Protein AF-A0A813IZS8-F1 (afdb_monomer_lite)

Structure (mmCIF, N/CA/C/O backbone):
data_AF-A0A813IZS8-F1
#
_entry.id   AF-A0A813IZS8-F1
#
loop_
_atom_site.group_PDB
_atom_site.id
_atom_site.type_symbol
_atom_site.label_atom_id
_atom_site.label_alt_id
_atom_site.label_comp_id
_atom_site.label_asym_id
_atom_site.label_entity_id
_atom_site.label_seq_id
_atom_site.pdbx_PDB_ins_code
_atom_site.Cartn_x
_atom_site.Cartn_y
_atom_site.Cartn_z
_atom_site.occupancy
_atom_site.B_iso_or_equiv
_atom_site.auth_seq_id
_atom_site.auth_comp_id
_atom_site.auth_asym_id
_atom_site.auth_atom_id
_atom_site.pdbx_PDB_model_num
ATOM 1 N N . GLU A 1 1 ? -7.590 21.546 -9.699 1.00 59.06 1 GLU A N 1
ATOM 2 C CA . GLU A 1 1 ? -7.885 20.281 -8.991 1.00 59.06 1 GLU A CA 1
ATOM 3 C C . GLU A 1 1 ? -6.618 19.827 -8.260 1.00 59.06 1 GLU A C 1
ATOM 5 O O . GLU A 1 1 ? -5.545 20.077 -8.787 1.00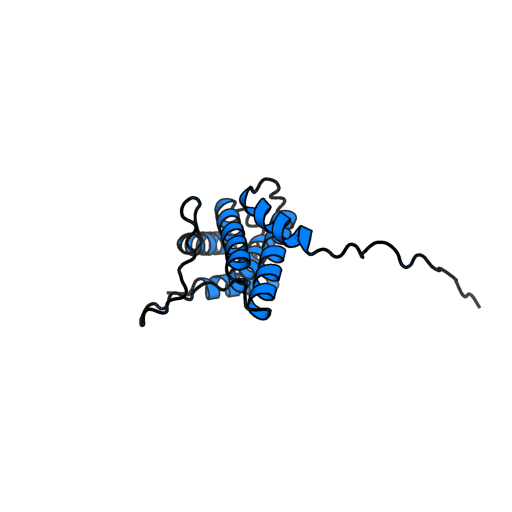 59.06 1 GLU A O 1
ATOM 10 N N . ILE A 1 2 ? -6.684 19.248 -7.052 1.00 61.91 2 ILE A N 1
ATOM 11 C CA . ILE A 1 2 ? -5.466 18.798 -6.338 1.00 61.91 2 ILE A CA 1
ATOM 12 C C . ILE A 1 2 ? -4.984 17.471 -6.947 1.00 61.91 2 ILE A C 1
ATOM 14 O O . ILE A 1 2 ? -5.785 16.533 -6.962 1.00 61.91 2 ILE A O 1
ATOM 18 N N . PRO A 1 3 ? -3.723 17.339 -7.403 1.00 75.56 3 PRO A N 1
ATOM 19 C CA . PRO A 1 3 ? -3.199 16.076 -7.920 1.00 75.56 3 PRO A CA 1
ATOM 20 C C . PRO A 1 3 ? -3.248 14.957 -6.876 1.00 75.56 3 PRO A C 1
ATOM 22 O O . PRO A 1 3 ? -2.992 15.180 -5.693 1.00 75.56 3 PRO A O 1
ATOM 25 N N . SER A 1 4 ? -3.526 13.733 -7.314 1.00 75.81 4 SER A N 1
ATOM 26 C CA . SER A 1 4 ? -3.694 12.568 -6.435 1.00 75.81 4 SER A CA 1
ATOM 27 C C . SER A 1 4 ? -2.449 12.275 -5.581 1.00 75.81 4 SER A C 1
ATOM 29 O O . SER A 1 4 ? -2.571 12.009 -4.388 1.00 75.81 4 SER A O 1
ATOM 31 N N . ALA A 1 5 ? -1.245 12.458 -6.136 1.00 75.69 5 ALA A N 1
ATOM 32 C CA . ALA A 1 5 ? 0.012 12.361 -5.386 1.00 75.69 5 ALA A CA 1
ATOM 33 C C . ALA A 1 5 ? 0.134 13.432 -4.282 1.00 75.69 5 ALA A C 1
ATOM 35 O O . ALA A 1 5 ? 0.656 13.173 -3.198 1.00 75.69 5 ALA A O 1
ATOM 36 N N . HIS A 1 6 ? -0.388 14.640 -4.517 1.00 80.88 6 HIS A N 1
ATOM 37 C CA . HIS A 1 6 ? -0.400 15.698 -3.508 1.00 80.88 6 HIS A CA 1
ATOM 38 C C . HIS A 1 6 ? -1.375 15.372 -2.369 1.00 80.88 6 HIS A C 1
ATOM 40 O O . HIS A 1 6 ? -1.046 15.572 -1.203 1.00 80.88 6 HIS A O 1
ATOM 46 N N . ALA A 1 7 ? -2.539 14.799 -2.684 1.00 83.75 7 ALA A N 1
ATOM 47 C CA . ALA A 1 7 ? -3.503 14.352 -1.680 1.00 83.75 7 ALA A CA 1
ATOM 48 C C . ALA A 1 7 ? -2.931 13.256 -0.758 1.00 83.75 7 ALA A C 1
ATOM 50 O O . ALA A 1 7 ? -3.152 13.295 0.452 1.00 83.75 7 ALA A O 1
ATOM 51 N N . VAL A 1 8 ? -2.131 12.333 -1.303 1.00 84.50 8 VAL A N 1
ATOM 52 C CA . VAL A 1 8 ? -1.410 11.319 -0.512 1.00 84.50 8 VAL A CA 1
ATOM 53 C C . VAL A 1 8 ? -0.389 11.963 0.426 1.00 84.50 8 VAL A C 1
ATOM 55 O O . VAL A 1 8 ? -0.347 11.618 1.604 1.00 84.50 8 VAL A O 1
ATOM 58 N N . ARG A 1 9 ? 0.394 12.943 -0.046 1.00 86.06 9 ARG A N 1
ATOM 59 C CA . ARG A 1 9 ? 1.353 13.669 0.812 1.00 86.06 9 ARG A CA 1
ATOM 60 C C . ARG A 1 9 ? 0.660 14.403 1.958 1.00 86.06 9 ARG A C 1
ATOM 62 O O . ARG A 1 9 ? 1.165 14.401 3.076 1.00 86.06 9 ARG A O 1
ATOM 69 N N . VAL A 1 10 ? -0.507 14.996 1.697 1.00 85.94 10 VAL A N 1
ATOM 70 C CA . VAL A 1 10 ? -1.327 15.623 2.743 1.00 85.94 10 VAL A CA 1
ATOM 71 C C . VAL A 1 10 ? -1.769 14.581 3.772 1.00 85.94 10 VAL A C 1
ATOM 73 O O . VAL A 1 10 ? -1.608 14.818 4.965 1.00 85.94 10 VAL A O 1
ATOM 76 N N . LEU A 1 11 ? -2.249 13.410 3.340 1.00 86.12 11 LEU A N 1
ATOM 77 C CA . LEU A 1 11 ? -2.591 12.326 4.267 1.00 86.12 11 LEU A CA 1
ATOM 78 C C . LEU A 1 11 ? -1.390 11.859 5.096 1.00 86.12 11 LEU A C 1
ATOM 80 O O . LEU A 1 11 ? -1.537 11.660 6.296 1.00 86.12 11 LEU A O 1
ATOM 84 N N . GLN A 1 12 ? -0.204 11.729 4.498 1.00 86.62 12 GLN A N 1
ATOM 85 C CA . GLN A 1 12 ? 1.013 11.374 5.233 1.00 86.62 12 GLN A CA 1
ATOM 86 C C . GLN A 1 12 ? 1.368 12.413 6.298 1.00 86.62 12 GLN A C 1
ATOM 88 O O . GLN A 1 12 ? 1.666 12.045 7.433 1.00 86.62 12 GLN A O 1
ATOM 93 N N . ALA A 1 13 ? 1.306 13.702 5.955 1.00 87.81 13 ALA A N 1
ATOM 94 C CA . ALA A 1 13 ? 1.577 14.781 6.899 1.00 87.81 13 ALA A CA 1
ATOM 95 C C . ALA A 1 13 ? 0.577 14.776 8.068 1.00 87.81 13 ALA A C 1
ATOM 97 O O . ALA A 1 13 ? 0.976 14.933 9.220 1.00 87.81 13 ALA A O 1
ATOM 98 N N . LEU A 1 14 ? -0.707 14.536 7.784 1.00 87.81 14 LEU A N 1
ATOM 99 C CA . LE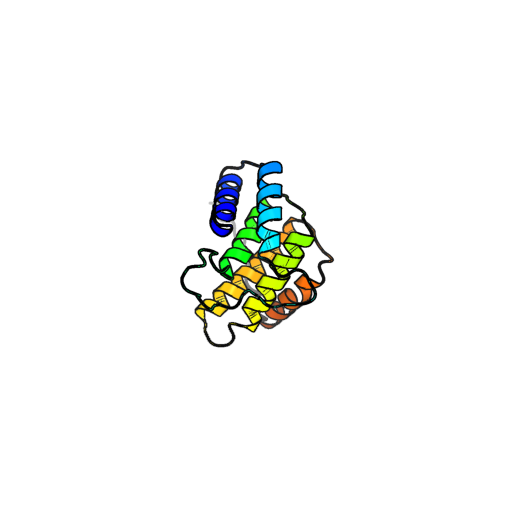U A 1 14 ? -1.744 14.419 8.810 1.00 87.81 14 LEU A CA 1
ATOM 100 C C . LEU A 1 14 ? -1.516 13.200 9.710 1.00 87.81 14 LEU A C 1
ATOM 102 O O . LEU A 1 14 ? -1.532 13.345 10.931 1.00 87.81 14 LEU A O 1
ATOM 106 N N . SER A 1 15 ? -1.216 12.034 9.128 1.00 86.25 15 SER A N 1
ATOM 107 C CA . SER A 1 15 ? -0.856 10.827 9.880 1.00 86.25 15 SER A CA 1
ATOM 108 C C . SER A 1 15 ? 0.353 11.061 10.789 1.00 86.25 15 SER A C 1
ATOM 110 O O . SER A 1 15 ? 0.313 10.697 11.961 1.00 86.25 15 SER A O 1
ATOM 112 N N . GLY A 1 16 ? 1.406 11.710 10.278 1.00 84.50 16 GLY A N 1
ATOM 113 C CA . GLY A 1 16 ? 2.609 12.043 11.049 1.00 84.50 16 GLY A CA 1
ATOM 114 C C . GLY A 1 16 ? 2.350 13.036 12.185 1.00 84.50 16 GLY A C 1
ATOM 115 O O . GLY A 1 16 ? 3.008 12.972 13.219 1.00 84.50 16 GLY A O 1
ATOM 116 N N . ALA A 1 17 ? 1.351 13.907 12.034 1.00 88.88 17 ALA A N 1
ATOM 117 C CA . ALA A 1 17 ? 0.872 14.799 13.088 1.00 88.88 17 ALA A CA 1
ATOM 118 C C . ALA A 1 17 ? -0.110 14.123 14.071 1.00 88.88 17 ALA A C 1
ATOM 120 O O . ALA A 1 17 ? -0.640 14.788 14.960 1.00 88.88 17 ALA A O 1
ATOM 121 N N . GLY A 1 18 ? -0.391 12.823 13.912 1.00 85.69 18 GLY A N 1
ATOM 122 C CA . GLY A 1 18 ? -1.366 12.088 14.724 1.00 85.69 18 GLY A CA 1
ATOM 123 C C . GLY A 1 18 ? -2.828 12.431 14.415 1.00 85.69 18 GLY A C 1
ATOM 124 O O . GLY A 1 18 ? -3.726 12.019 15.151 1.00 85.69 18 GLY A O 1
ATOM 125 N N . VAL A 1 19 ? -3.090 13.173 13.337 1.00 89.12 19 VAL A N 1
ATOM 126 C CA . VAL A 1 19 ? -4.437 13.566 12.920 1.00 89.12 19 VAL A CA 1
ATOM 127 C C . VAL A 1 19 ? -5.048 12.455 12.074 1.00 89.12 19 VAL A C 1
ATOM 129 O O . VAL A 1 19 ? -4.548 12.123 10.996 1.00 89.12 19 VAL A O 1
ATOM 132 N N . LYS A 1 20 ? -6.166 11.905 12.556 1.00 88.62 20 LYS A N 1
ATOM 133 C CA . LYS A 1 20 ? -6.970 10.927 11.821 1.00 88.62 20 LYS A CA 1
ATOM 134 C C . LYS A 1 20 ? -8.240 11.577 11.291 1.00 88.62 20 LYS A C 1
ATOM 136 O O . LYS A 1 20 ? -9.047 12.071 12.074 1.00 88.62 20 LYS A O 1
ATOM 141 N N . ASP A 1 21 ? -8.424 11.551 9.975 1.00 87.38 21 ASP A N 1
ATOM 142 C CA . ASP A 1 21 ? -9.623 12.076 9.313 1.00 87.38 21 ASP A CA 1
ATOM 143 C C . ASP A 1 21 ? -10.146 11.045 8.312 1.00 87.38 21 ASP A C 1
ATOM 145 O O . ASP A 1 21 ? -9.686 10.950 7.172 1.00 87.38 21 ASP A O 1
ATOM 149 N N . SER A 1 22 ? -11.131 10.262 8.749 1.00 84.62 22 SER A N 1
ATOM 150 C CA . SER A 1 22 ? -11.736 9.201 7.944 1.00 84.62 22 SER A CA 1
ATOM 151 C C . SER A 1 22 ? -12.486 9.732 6.718 1.00 84.62 22 SER A C 1
ATOM 153 O O . SER A 1 22 ? -12.519 9.057 5.689 1.00 84.62 22 SER A O 1
ATOM 155 N N . ALA A 1 23 ? -13.048 10.943 6.783 1.00 87.19 23 ALA A N 1
ATOM 156 C CA . ALA A 1 23 ? -13.794 11.545 5.681 1.00 87.19 23 ALA A CA 1
ATOM 157 C C . ALA A 1 23 ? -12.857 12.087 4.596 1.00 87.19 23 ALA A C 1
ATOM 159 O O . ALA A 1 23 ? -13.128 11.958 3.399 1.00 87.19 23 ALA A O 1
ATOM 160 N N . LEU A 1 24 ? -11.734 12.692 4.988 1.00 86.88 24 LEU A N 1
ATOM 161 C CA . LEU A 1 24 ? -10.666 13.031 4.056 1.00 86.88 24 LEU A CA 1
ATOM 162 C C . LEU A 1 24 ? -10.066 11.761 3.454 1.00 86.88 24 LEU A C 1
ATOM 164 O O . LEU A 1 24 ? -9.944 11.679 2.235 1.00 86.88 24 LEU A O 1
ATOM 168 N N . CYS A 1 25 ? -9.767 10.765 4.286 1.00 87.81 25 CYS A N 1
ATOM 169 C CA . CYS A 1 25 ? -9.214 9.489 3.856 1.00 87.81 25 CYS A CA 1
ATOM 170 C C . CYS A 1 25 ? -10.090 8.825 2.780 1.00 87.81 25 CYS A C 1
ATOM 172 O O . CYS A 1 25 ? -9.594 8.529 1.697 1.00 87.81 25 CYS A O 1
ATOM 174 N N . GLY A 1 26 ? -11.406 8.730 3.002 1.00 86.12 26 GLY A N 1
ATOM 175 C CA . GLY A 1 26 ? -12.346 8.187 2.015 1.00 86.12 26 GLY A CA 1
ATOM 176 C C . GLY A 1 26 ? -12.401 8.984 0.705 1.00 86.12 26 GLY A C 1
ATOM 177 O O . GLY A 1 26 ? -12.432 8.398 -0.375 1.00 86.12 26 GLY A O 1
ATOM 178 N N . ARG A 1 27 ? -12.341 10.323 0.763 1.00 87.88 27 ARG A N 1
ATOM 179 C CA . ARG A 1 27 ? -12.301 11.165 -0.450 1.00 87.88 27 ARG A CA 1
ATOM 180 C C . ARG A 1 27 ? -11.022 10.962 -1.253 1.00 87.88 27 ARG A C 1
ATOM 182 O O . ARG A 1 27 ? -11.070 10.917 -2.482 1.00 87.88 27 ARG A O 1
ATOM 189 N N . VAL A 1 28 ? -9.883 10.842 -0.574 1.00 86.81 28 VAL A N 1
ATOM 190 C CA . VAL A 1 28 ? -8.614 10.556 -1.247 1.00 86.81 28 VAL A CA 1
ATOM 191 C C . VAL A 1 28 ? -8.639 9.141 -1.819 1.00 86.81 28 VAL A C 1
ATOM 193 O O . VAL A 1 28 ? -8.314 8.988 -2.988 1.00 86.81 28 VAL A O 1
ATOM 196 N N . ALA A 1 29 ? -9.111 8.135 -1.077 1.00 86.31 29 ALA A N 1
ATOM 197 C CA . ALA A 1 29 ? -9.264 6.765 -1.572 1.00 86.31 29 ALA A CA 1
ATOM 198 C C . ALA A 1 29 ? -10.123 6.707 -2.846 1.00 86.31 29 ALA A C 1
ATOM 200 O O . ALA A 1 29 ? -9.696 6.155 -3.859 1.00 86.31 29 ALA A O 1
ATOM 201 N N . GLN A 1 30 ? -11.288 7.362 -2.846 1.00 85.00 30 GLN A N 1
ATOM 202 C CA . GLN A 1 30 ? -12.161 7.426 -4.019 1.00 85.00 30 GLN A CA 1
ATOM 203 C C . GLN A 1 30 ? -11.463 8.066 -5.224 1.00 85.00 30 GLN A C 1
ATOM 205 O O . GLN A 1 30 ? -11.588 7.575 -6.344 1.00 85.00 30 GLN A O 1
ATOM 210 N N . LYS A 1 31 ? -10.691 9.134 -4.998 1.00 84.88 31 LYS A N 1
ATOM 211 C CA . LYS A 1 31 ? -9.909 9.780 -6.055 1.00 84.88 31 LYS A CA 1
ATOM 212 C C . LYS A 1 31 ? -8.809 8.864 -6.599 1.00 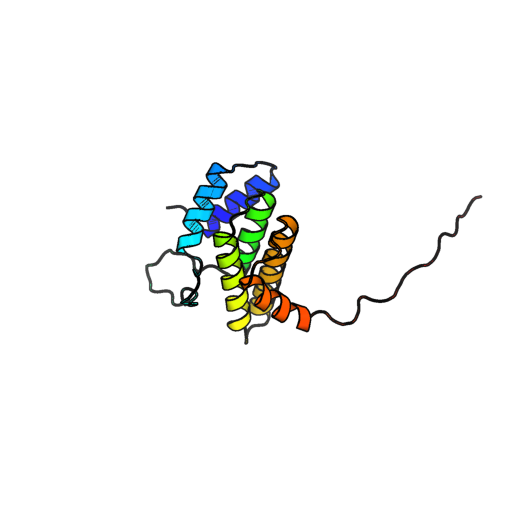84.88 31 LYS A C 1
ATOM 214 O O . LYS A 1 31 ? -8.584 8.821 -7.804 1.00 84.88 31 LYS A O 1
ATOM 219 N N . LEU A 1 32 ? -8.135 8.123 -5.727 1.00 81.81 32 LEU A N 1
ATOM 220 C CA . LEU A 1 32 ? -7.059 7.207 -6.100 1.00 81.81 32 LEU A CA 1
ATOM 221 C C . LEU A 1 32 ? -7.533 6.035 -6.936 1.00 81.81 32 LEU A C 1
ATOM 223 O O . LEU A 1 32 ? -6.856 5.649 -7.882 1.00 81.81 32 LEU A O 1
ATOM 227 N N . ARG A 1 33 ? -8.717 5.509 -6.630 1.00 80.56 33 ARG A N 1
ATOM 228 C CA . ARG A 1 33 ? -9.306 4.389 -7.367 1.00 80.56 33 ARG A CA 1
ATOM 229 C C . ARG A 1 33 ? -9.506 4.672 -8.855 1.00 80.56 33 ARG A C 1
ATOM 231 O O . ARG A 1 33 ? -9.501 3.732 -9.633 1.00 80.56 33 ARG A O 1
ATOM 238 N N . VAL A 1 34 ? -9.634 5.938 -9.258 1.00 77.12 34 VAL A N 1
ATOM 239 C CA . VAL A 1 34 ? -9.719 6.330 -10.678 1.00 77.12 34 VAL A CA 1
ATOM 240 C C . VAL A 1 34 ? -8.388 6.118 -11.415 1.00 77.12 34 VAL A C 1
ATOM 242 O O . VAL A 1 34 ? -8.378 5.949 -12.628 1.00 77.12 34 VAL A O 1
ATOM 245 N N . HIS A 1 35 ? -7.266 6.123 -10.693 1.00 73.94 35 HIS A N 1
ATOM 246 C CA . HIS A 1 35 ? -5.920 6.011 -11.261 1.00 73.94 35 HIS A CA 1
ATOM 247 C C . HIS A 1 35 ? -5.264 4.648 -11.030 1.00 73.94 35 HIS A C 1
ATOM 249 O O . HIS A 1 35 ? -4.230 4.366 -11.630 1.00 73.94 35 HIS A O 1
ATOM 255 N N . LEU A 1 36 ? -5.827 3.824 -10.144 1.00 74.81 36 LEU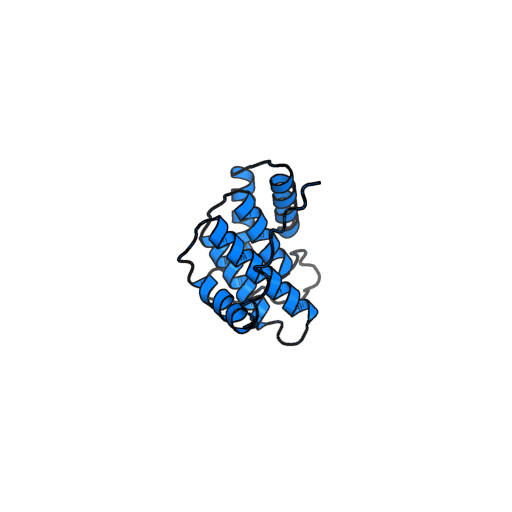 A N 1
ATOM 256 C CA . LEU A 1 36 ? -5.307 2.495 -9.856 1.00 74.81 36 LEU A CA 1
ATOM 257 C C . LEU A 1 36 ? -5.934 1.459 -10.795 1.00 74.81 36 LEU A C 1
ATOM 259 O O . LEU A 1 36 ? -7.130 1.545 -11.086 1.00 74.81 36 LEU A O 1
ATOM 263 N N . PRO A 1 37 ? -5.163 0.450 -11.228 1.00 65.50 37 PRO A N 1
ATOM 264 C CA . PRO A 1 37 ? -5.712 -0.650 -12.002 1.00 65.50 37 PRO A CA 1
ATOM 265 C C . PRO A 1 37 ? -6.763 -1.383 -11.157 1.00 65.50 37 PRO A C 1
ATOM 267 O O . PRO A 1 37 ? -6.469 -1.916 -10.085 1.00 65.50 37 PRO A O 1
ATOM 270 N N . THR A 1 38 ? -8.007 -1.387 -11.633 1.00 55.94 38 THR A N 1
ATOM 271 C CA . THR A 1 38 ? -9.082 -2.229 -11.098 1.00 55.94 38 THR A CA 1
ATOM 272 C C . THR A 1 38 ? -9.107 -3.514 -11.923 1.00 55.94 38 THR A C 1
ATOM 274 O O . THR A 1 38 ? -8.958 -3.476 -13.140 1.00 55.94 38 THR A O 1
ATOM 277 N N . GLY A 1 39 ? -9.157 -4.666 -11.251 1.00 46.16 39 GLY A N 1
ATOM 278 C CA . GLY A 1 39 ? -8.825 -5.970 -11.835 1.00 46.16 39 GLY A CA 1
ATOM 279 C C . GLY A 1 39 ? -9.448 -6.275 -13.206 1.00 46.16 39 GLY A C 1
ATOM 280 O O . GLY A 1 39 ? -10.628 -6.029 -13.437 1.00 46.16 39 GLY A O 1
ATOM 281 N N . GLY A 1 40 ? -8.634 -6.880 -14.078 1.00 41.38 40 GLY A N 1
ATOM 282 C CA . GLY A 1 40 ? -9.028 -7.453 -15.372 1.00 41.38 40 GLY A CA 1
ATOM 283 C C . GLY A 1 40 ? -8.187 -6.945 -16.540 1.00 41.38 40 GLY A C 1
ATOM 284 O O . GLY A 1 40 ? -7.748 -7.733 -17.372 1.00 41.38 40 GLY A O 1
ATOM 285 N N . GLU A 1 41 ? -7.878 -5.652 -16.550 1.00 44.78 41 GLU A N 1
ATOM 286 C CA . GLU A 1 41 ? -7.117 -5.007 -17.620 1.00 44.78 41 GLU A CA 1
ATOM 287 C C . GLU A 1 41 ? -5.954 -4.250 -16.979 1.00 44.78 41 GLU A C 1
ATOM 289 O O . GLU A 1 41 ? -6.001 -3.046 -16.740 1.00 44.78 41 GLU A O 1
ATOM 294 N N . ALA A 1 42 ? -4.921 -5.007 -16.596 1.00 44.06 42 ALA A N 1
ATOM 295 C CA . ALA A 1 42 ? -3.682 -4.479 -16.038 1.00 44.06 42 ALA A CA 1
ATOM 296 C C . ALA A 1 42 ? -2.908 -3.730 -17.130 1.00 44.06 42 ALA A C 1
ATOM 298 O O . ALA A 1 42 ? -2.008 -4.263 -17.769 1.00 44.06 42 ALA A O 1
ATOM 299 N N . GLN A 1 43 ? -3.317 -2.496 -17.384 1.00 45.25 43 GLN A N 1
ATOM 300 C CA . GLN A 1 43 ? -2.487 -1.484 -18.007 1.00 45.25 43 GLN A CA 1
ATOM 301 C C . GLN A 1 43 ? -2.352 -0.389 -16.958 1.00 45.25 43 GLN A C 1
ATOM 303 O O . GLN A 1 43 ? -3.291 0.370 -16.709 1.00 45.25 43 GLN A O 1
ATOM 308 N N . LEU A 1 44 ? -1.188 -0.327 -16.303 1.00 50.00 44 LEU A N 1
ATOM 309 C CA . LEU A 1 44 ? -0.757 0.943 -15.731 1.00 50.00 44 LEU A CA 1
ATOM 310 C C . LEU A 1 44 ? -0.881 1.996 -16.844 1.00 50.00 44 LEU A C 1
ATOM 312 O O . LEU A 1 44 ? -0.577 1.680 -18.000 1.00 50.00 44 LEU A O 1
ATOM 316 N N . PRO A 1 45 ? -1.345 3.225 -16.557 1.00 47.22 45 PRO A N 1
ATOM 317 C CA . PRO A 1 45 ? -1.297 4.280 -17.556 1.00 47.22 45 PRO A CA 1
ATOM 318 C C . PRO A 1 45 ? 0.148 4.388 -18.055 1.00 47.22 45 PRO A C 1
ATOM 320 O O . PRO A 1 45 ? 1.052 4.711 -17.285 1.00 47.22 45 PRO A O 1
ATOM 323 N N . HIS A 1 46 ? 0.359 4.034 -19.327 1.00 40.84 46 HIS A N 1
ATOM 324 C CA . HIS A 1 46 ? 1.676 4.022 -19.950 1.00 40.84 46 HIS A CA 1
ATOM 325 C C . HIS A 1 46 ? 2.382 5.371 -19.741 1.00 40.84 46 HIS A C 1
ATOM 327 O O . HIS A 1 46 ? 1.738 6.421 -19.850 1.00 40.84 46 HIS A O 1
ATOM 333 N N . PRO A 1 47 ? 3.707 5.377 -19.519 1.00 39.84 47 PRO A N 1
ATOM 334 C CA . PRO A 1 47 ? 4.500 6.593 -19.491 1.00 39.84 47 PRO A CA 1
ATOM 335 C C . PRO A 1 47 ? 4.678 7.105 -20.925 1.00 39.84 47 PRO A C 1
ATOM 337 O O . PRO A 1 47 ? 5.735 6.965 -21.531 1.00 39.84 47 PRO A O 1
ATOM 340 N N . LEU A 1 48 ? 3.634 7.691 -21.501 1.00 35.81 48 LEU A N 1
ATOM 341 C CA . LEU A 1 48 ? 3.782 8.573 -22.649 1.00 35.81 48 LEU A CA 1
ATOM 342 C C . LEU A 1 48 ? 3.235 9.939 -22.243 1.00 35.81 48 LEU A C 1
ATOM 344 O O . LEU A 1 48 ? 2.021 10.080 -22.080 1.00 35.81 48 LEU A O 1
ATOM 348 N N . PRO A 1 49 ? 4.106 10.946 -22.046 1.00 35.28 49 PRO A N 1
ATOM 349 C CA . PRO A 1 49 ? 3.655 12.307 -21.849 1.00 35.28 49 PRO A CA 1
ATOM 350 C C . PRO A 1 49 ? 3.069 12.777 -23.181 1.00 35.28 49 PRO A C 1
ATOM 352 O O . PRO A 1 49 ? 3.781 13.249 -24.064 1.00 35.28 49 PRO A O 1
ATOM 355 N N . LEU A 1 50 ? 1.761 12.610 -23.352 1.00 38.97 50 LEU A N 1
ATOM 356 C CA . LEU A 1 50 ? 1.022 13.421 -24.305 1.00 38.97 50 LEU A CA 1
ATOM 357 C C . LEU A 1 50 ? 1.006 14.834 -23.723 1.00 38.97 50 LEU A C 1
ATOM 359 O O . LEU A 1 50 ? 0.494 15.060 -22.622 1.00 38.97 50 LEU A O 1
ATOM 363 N N . GLU A 1 51 ? 1.653 15.759 -24.431 1.00 32.78 51 GLU A N 1
ATOM 364 C CA . GLU A 1 51 ? 1.718 17.169 -24.061 1.00 32.78 51 GLU A CA 1
ATOM 365 C C . GLU A 1 51 ? 0.312 17.683 -23.709 1.00 32.78 51 GLU A C 1
ATOM 367 O O . GLU A 1 51 ? -0.601 17.646 -24.532 1.00 32.78 51 GLU A O 1
ATOM 372 N N . GLY A 1 52 ? 0.130 18.129 -22.462 1.00 39.69 52 GLY A N 1
ATOM 373 C CA . GLY A 1 52 ? -1.126 18.714 -21.980 1.00 39.69 52 GLY A CA 1
ATOM 374 C C . GLY A 1 52 ? -1.940 17.874 -20.991 1.00 39.69 52 GLY A C 1
ATOM 375 O O . GLY A 1 52 ? -2.952 18.370 -20.499 1.00 39.69 52 GLY A O 1
ATOM 376 N N . GLN A 1 53 ? -1.516 16.655 -20.636 1.00 39.06 53 GLN A N 1
ATOM 377 C CA . GLN A 1 53 ? -2.187 15.865 -19.597 1.00 39.06 53 GLN A CA 1
ATOM 378 C C . GLN A 1 53 ? -1.455 15.984 -18.253 1.00 39.06 53 GLN A C 1
ATOM 380 O O . GLN A 1 53 ? -0.599 15.174 -17.907 1.00 39.06 53 GLN A O 1
ATOM 385 N N . GLU A 1 54 ? -1.809 17.001 -17.462 1.00 40.41 54 GLU A N 1
ATOM 386 C CA . GLU A 1 54 ? -1.357 17.186 -16.071 1.00 40.41 54 GLU A CA 1
ATOM 387 C C . GLU A 1 54 ? -2.029 16.173 -15.115 1.00 40.41 54 GLU A C 1
ATOM 389 O O . GLU A 1 54 ? -2.616 16.516 -14.092 1.00 40.41 54 GLU A O 1
ATOM 394 N N . GLY A 1 55 ? -1.976 14.888 -15.457 1.00 44.97 55 GLY A N 1
ATOM 395 C CA . GLY A 1 55 ? -2.264 13.785 -14.552 1.00 44.97 55 GLY A CA 1
ATOM 396 C C . GLY A 1 55 ? -0.940 13.119 -14.233 1.00 44.97 55 GLY A C 1
ATOM 397 O O . GLY A 1 55 ? -0.497 12.280 -15.005 1.00 44.97 55 GLY A O 1
ATOM 398 N N . ALA A 1 56 ? -0.276 13.537 -13.152 1.00 51.78 56 ALA A N 1
ATOM 399 C CA . ALA A 1 56 ? 1.014 12.977 -12.752 1.00 51.78 56 ALA A CA 1
ATOM 400 C C . ALA A 1 56 ? 0.942 11.440 -12.754 1.00 51.78 56 ALA A C 1
ATOM 402 O O . ALA A 1 56 ? 0.184 10.859 -11.971 1.00 51.78 56 ALA A O 1
ATOM 403 N N . ALA A 1 57 ? 1.694 10.809 -13.661 1.00 64.31 57 ALA A N 1
ATOM 404 C CA . ALA A 1 57 ? 1.858 9.365 -13.682 1.00 64.31 57 ALA A CA 1
ATOM 405 C C . ALA A 1 57 ? 2.365 8.928 -12.304 1.00 64.31 57 ALA A C 1
ATOM 407 O O . ALA A 1 57 ? 3.284 9.534 -11.750 1.00 64.31 57 ALA A O 1
ATOM 408 N N . TRP A 1 58 ? 1.707 7.934 -11.719 1.00 72.31 58 TRP A N 1
ATOM 409 C CA . TRP A 1 58 ? 2.053 7.440 -10.394 1.00 72.31 58 TRP A CA 1
ATOM 410 C C . TRP A 1 58 ? 3.399 6.730 -10.439 1.00 72.31 58 TRP A C 1
ATOM 412 O O . TRP A 1 58 ? 3.555 5.776 -11.198 1.00 72.31 58 TRP A O 1
ATOM 422 N N . SER A 1 59 ? 4.360 7.174 -9.621 1.00 82.62 59 SER A N 1
ATOM 423 C CA . SER A 1 59 ? 5.598 6.412 -9.442 1.00 82.62 59 SER A CA 1
ATOM 424 C C . SER A 1 59 ? 5.343 5.200 -8.547 1.00 82.62 59 SER A C 1
ATOM 426 O O . SER A 1 59 ? 4.399 5.184 -7.750 1.00 82.62 59 SER A O 1
ATOM 428 N N . ALA A 1 60 ? 6.213 4.192 -8.620 1.00 84.50 60 ALA A N 1
ATOM 429 C CA . ALA A 1 60 ? 6.151 3.070 -7.688 1.00 84.50 60 ALA A CA 1
ATOM 430 C C . ALA A 1 60 ? 6.236 3.561 -6.230 1.00 84.50 60 ALA A C 1
ATOM 432 O O . ALA A 1 60 ? 5.450 3.151 -5.378 1.00 84.50 60 ALA A O 1
ATOM 433 N N . GLY A 1 61 ? 7.093 4.545 -5.949 1.00 86.06 61 GLY A N 1
ATOM 434 C CA . GLY A 1 61 ? 7.174 5.182 -4.641 1.00 86.06 61 GLY A CA 1
ATOM 435 C C . GLY A 1 61 ? 5.881 5.880 -4.207 1.00 86.06 61 GLY A C 1
ATOM 436 O O . GLY A 1 61 ? 5.597 5.908 -3.011 1.00 86.06 61 GLY A O 1
ATOM 437 N N . ASP A 1 62 ? 5.068 6.422 -5.122 1.00 87.44 62 ASP A N 1
ATOM 438 C CA . ASP A 1 62 ? 3.743 6.962 -4.774 1.00 87.44 62 ASP A CA 1
ATOM 439 C C . ASP A 1 62 ? 2.780 5.863 -4.308 1.00 87.44 62 ASP A C 1
ATOM 441 O O . ASP A 1 62 ? 2.033 6.082 -3.351 1.00 87.44 62 ASP A O 1
ATOM 445 N N . VAL A 1 63 ? 2.846 4.672 -4.913 1.00 88.81 63 VAL A N 1
ATOM 446 C CA . VAL A 1 63 ? 2.048 3.500 -4.517 1.00 88.81 63 VAL A CA 1
ATOM 447 C C . VAL A 1 63 ? 2.371 3.080 -3.082 1.00 88.81 63 VAL A C 1
ATOM 449 O O . VAL A 1 63 ? 1.467 2.981 -2.249 1.00 88.81 63 VAL A O 1
ATOM 452 N N . GLY A 1 64 ? 3.657 2.897 -2.767 1.00 89.00 64 GLY A N 1
ATOM 453 C CA . GLY A 1 64 ? 4.092 2.526 -1.416 1.00 89.00 64 GLY A CA 1
ATOM 454 C C . GLY A 1 64 ? 3.745 3.593 -0.373 1.00 89.00 64 GLY A C 1
ATOM 455 O O . GLY A 1 64 ? 3.181 3.293 0.683 1.00 89.00 64 GLY A O 1
ATOM 456 N N . ARG A 1 65 ? 3.973 4.872 -0.709 1.00 90.25 65 ARG A N 1
ATOM 457 C CA . ARG A 1 65 ? 3.601 6.014 0.141 1.00 90.25 65 ARG A CA 1
ATOM 458 C C . ARG A 1 65 ? 2.108 6.056 0.438 1.00 90.25 65 ARG A C 1
ATOM 460 O O . ARG A 1 65 ? 1.731 6.355 1.573 1.00 90.25 65 ARG A O 1
ATOM 467 N N . ALA A 1 66 ? 1.273 5.784 -0.561 1.00 89.88 66 ALA A N 1
ATOM 468 C CA . ALA A 1 66 ? -0.169 5.742 -0.395 1.00 89.88 66 ALA A CA 1
ATOM 469 C C . ALA A 1 66 ? -0.572 4.624 0.566 1.00 89.88 66 ALA A C 1
ATOM 471 O O . ALA A 1 66 ? -1.242 4.916 1.555 1.00 89.88 66 ALA A O 1
ATOM 472 N N . ALA A 1 67 ? -0.109 3.391 0.340 1.00 91.50 67 ALA A N 1
ATOM 473 C CA . ALA A 1 67 ? -0.408 2.256 1.214 1.00 91.50 67 ALA A CA 1
ATOM 474 C C . ALA A 1 67 ? -0.082 2.562 2.684 1.00 91.50 67 ALA A C 1
ATOM 476 O O . ALA A 1 67 ? -0.964 2.464 3.542 1.00 91.50 67 ALA A O 1
ATOM 477 N N . ALA A 1 68 ? 1.128 3.065 2.945 1.00 91.06 68 ALA A N 1
ATOM 478 C CA . ALA A 1 68 ? 1.561 3.437 4.289 1.00 91.06 68 ALA A CA 1
ATOM 479 C C . ALA A 1 68 ? 0.687 4.547 4.902 1.00 91.06 68 ALA A C 1
ATOM 481 O O . ALA A 1 68 ? 0.341 4.500 6.084 1.00 91.06 68 ALA A O 1
ATOM 482 N N . ALA A 1 69 ? 0.282 5.543 4.103 1.00 90.56 69 ALA A N 1
ATOM 483 C CA . ALA A 1 69 ? -0.585 6.625 4.566 1.00 90.56 69 ALA A CA 1
ATOM 484 C C . ALA A 1 69 ? -1.969 6.111 4.993 1.00 90.56 69 ALA A C 1
ATOM 486 O O . ALA A 1 69 ? -2.460 6.498 6.055 1.00 90.56 69 ALA A O 1
ATOM 487 N N . PHE A 1 70 ? -2.584 5.231 4.197 1.00 91.19 70 PHE A N 1
ATOM 488 C CA . PHE A 1 70 ? -3.887 4.637 4.509 1.00 91.19 70 PHE A CA 1
ATOM 489 C C . PHE A 1 70 ? -3.820 3.688 5.704 1.00 91.19 70 PHE A C 1
ATOM 491 O O . PHE A 1 70 ? -4.707 3.734 6.561 1.00 91.19 70 PHE A O 1
ATOM 498 N N . ALA A 1 71 ? -2.747 2.902 5.821 1.00 91.94 71 ALA A N 1
ATOM 499 C CA . ALA A 1 71 ? -2.512 2.059 6.987 1.00 91.94 71 ALA A CA 1
ATOM 500 C C . ALA A 1 71 ? -2.367 2.879 8.273 1.00 91.94 71 ALA A C 1
ATOM 502 O O . ALA A 1 71 ? -3.036 2.587 9.264 1.00 91.94 71 ALA A O 1
ATOM 503 N N . ALA A 1 72 ? -1.599 3.972 8.247 1.00 89.38 72 ALA A N 1
ATOM 504 C CA . ALA A 1 72 ? -1.459 4.870 9.396 1.00 89.38 72 ALA A CA 1
ATOM 505 C C . ALA A 1 72 ? -2.791 5.536 9.805 1.00 89.38 72 ALA A C 1
ATOM 507 O O . ALA A 1 72 ? -3.055 5.759 10.991 1.00 89.38 72 ALA A O 1
ATOM 508 N N . GLN A 1 73 ? -3.667 5.806 8.832 1.00 88.75 73 GLN A N 1
ATOM 509 C CA . GLN A 1 73 ? -5.033 6.283 9.073 1.00 88.75 73 GLN A CA 1
ATOM 510 C C . GLN A 1 73 ? -5.980 5.175 9.579 1.00 88.75 73 GLN A C 1
ATOM 512 O O . GLN A 1 73 ? -7.083 5.479 10.033 1.00 88.75 73 GLN A O 1
ATOM 517 N N . GLY A 1 74 ? -5.568 3.902 9.555 1.00 87.81 74 GLY A N 1
ATOM 518 C CA . GLY A 1 74 ? -6.407 2.752 9.907 1.00 87.81 74 GLY A CA 1
ATOM 519 C C . GLY A 1 74 ? -7.503 2.463 8.876 1.00 87.81 74 GLY A C 1
ATOM 520 O O . GLY A 1 74 ? -8.529 1.872 9.211 1.00 87.81 74 GLY A O 1
ATOM 521 N N . HIS A 1 75 ? -7.333 2.926 7.637 1.00 90.19 75 HIS A N 1
ATOM 522 C CA . HIS A 1 75 ? -8.353 2.839 6.601 1.00 90.19 75 HIS A CA 1
ATOM 523 C C . HIS A 1 75 ? -8.277 1.501 5.861 1.00 90.19 75 HIS A C 1
ATOM 525 O O . HIS A 1 75 ? -7.437 1.307 4.988 1.00 90.19 75 HIS A O 1
ATOM 531 N N . ARG A 1 76 ? -9.178 0.577 6.206 1.00 88.44 76 ARG A N 1
ATOM 532 C CA . ARG A 1 76 ? -9.292 -0.761 5.602 1.00 88.44 76 ARG A CA 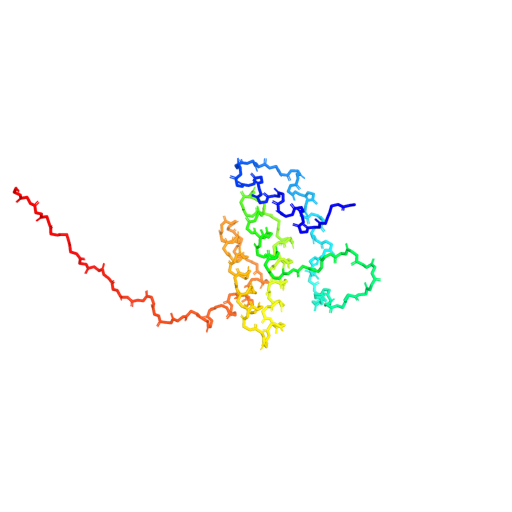1
ATOM 533 C C . ARG A 1 76 ? -10.198 -0.766 4.362 1.00 88.44 76 ARG A C 1
ATOM 535 O O . ARG A 1 76 ? -11.289 -1.329 4.400 1.00 88.44 76 ARG A O 1
ATOM 542 N N . ASP A 1 77 ? -9.762 -0.147 3.267 1.00 89.50 77 ASP A N 1
ATOM 543 C CA . ASP A 1 77 ? -10.437 -0.270 1.962 1.00 89.50 77 ASP A CA 1
ATOM 544 C C . ASP A 1 77 ? -9.760 -1.361 1.117 1.00 89.50 77 ASP A C 1
ATOM 546 O O . ASP A 1 77 ? -8.678 -1.167 0.565 1.00 89.50 77 ASP A O 1
ATOM 550 N N . LEU A 1 78 ? -10.406 -2.525 1.020 1.00 87.75 78 LEU A N 1
ATOM 551 C CA . LEU A 1 78 ? -9.874 -3.680 0.291 1.00 87.75 78 LEU A CA 1
ATOM 552 C C . LEU A 1 78 ? -9.695 -3.409 -1.207 1.00 87.75 78 LEU A C 1
ATOM 554 O O . LEU A 1 78 ? -8.739 -3.901 -1.802 1.00 87.75 78 LEU A O 1
ATOM 558 N N . GLU A 1 79 ? -10.582 -2.632 -1.828 1.00 87.81 79 GLU A N 1
ATOM 559 C CA . GLU A 1 79 ? -10.493 -2.340 -3.262 1.00 87.81 79 GLU A CA 1
ATOM 560 C C . GLU A 1 79 ? -9.340 -1.381 -3.557 1.00 87.81 79 GLU A C 1
ATOM 562 O O . GLU A 1 79 ? -8.627 -1.547 -4.549 1.00 87.81 79 GLU A O 1
ATOM 567 N N . LEU A 1 80 ? -9.112 -0.416 -2.665 1.00 89.00 80 LEU A N 1
ATOM 568 C CA . LEU A 1 80 ? -7.937 0.445 -2.720 1.00 89.00 80 LEU A CA 1
ATOM 569 C C . LEU A 1 80 ? -6.650 -0.380 -2.603 1.00 89.00 80 LEU A C 1
ATOM 571 O O . LEU A 1 80 ? -5.760 -0.255 -3.444 1.00 89.00 80 LEU A O 1
ATOM 575 N N . PHE A 1 81 ? -6.558 -1.247 -1.592 1.00 90.06 81 PHE A N 1
ATOM 576 C CA . PHE A 1 81 ? -5.372 -2.072 -1.365 1.00 90.06 81 PHE A CA 1
ATOM 577 C C . PHE A 1 81 ? -5.132 -3.101 -2.478 1.00 90.06 81 PHE A C 1
ATOM 579 O O . PHE A 1 81 ? -3.982 -3.322 -2.853 1.00 90.06 81 PHE A O 1
ATOM 586 N N . ARG A 1 82 ? -6.191 -3.646 -3.087 1.00 89.19 82 ARG A N 1
ATOM 587 C CA . ARG A 1 82 ? -6.116 -4.452 -4.318 1.00 89.19 82 ARG A CA 1
ATOM 588 C C . ARG A 1 82 ? -5.455 -3.681 -5.463 1.00 89.19 82 ARG A C 1
ATOM 590 O O . ARG A 1 82 ? -4.558 -4.208 -6.126 1.00 89.19 82 ARG A O 1
ATOM 597 N N . GLY A 1 83 ? -5.876 -2.435 -5.682 1.00 87.19 83 GLY A N 1
ATOM 598 C CA . GLY A 1 83 ? -5.309 -1.567 -6.715 1.00 87.19 83 GLY A CA 1
ATOM 599 C C . GLY A 1 83 ? -3.845 -1.214 -6.448 1.00 87.19 83 GLY A C 1
ATOM 600 O O . GLY A 1 83 ? -3.017 -1.296 -7.353 1.00 87.19 83 GLY A O 1
ATOM 601 N N . LEU A 1 84 ? -3.504 -0.889 -5.196 1.00 90.00 84 LEU A N 1
ATOM 602 C CA . LEU A 1 84 ? -2.127 -0.597 -4.781 1.00 90.00 84 LEU A CA 1
ATOM 603 C C . LEU A 1 84 ? -1.212 -1.820 -4.935 1.00 90.00 84 LEU A C 1
ATOM 605 O O . LEU A 1 84 ? -0.113 -1.695 -5.471 1.00 90.00 84 LEU A O 1
ATOM 609 N N . ALA A 1 85 ? -1.672 -3.008 -4.534 1.00 89.25 85 ALA A N 1
ATOM 610 C CA . ALA A 1 85 ? -0.906 -4.242 -4.687 1.00 89.25 85 ALA A CA 1
ATOM 611 C C . ALA A 1 85 ? -0.665 -4.590 -6.164 1.00 89.25 85 ALA A C 1
ATOM 613 O O . ALA A 1 85 ? 0.453 -4.926 -6.552 1.00 89.25 85 ALA A O 1
ATOM 614 N N . SER A 1 86 ? -1.690 -4.425 -7.003 1.00 87.25 86 SER A N 1
ATOM 615 C CA . SER A 1 86 ? -1.582 -4.636 -8.450 1.00 87.25 86 SER A CA 1
ATOM 616 C C . SER A 1 86 ? -0.606 -3.653 -9.102 1.00 87.25 86 SER A C 1
ATOM 618 O O . SER A 1 86 ? 0.232 -4.064 -9.902 1.00 87.25 86 SER A O 1
ATOM 620 N N . ALA A 1 87 ? -0.670 -2.371 -8.729 1.00 85.81 87 ALA A N 1
ATOM 621 C CA . ALA A 1 87 ? 0.234 -1.342 -9.239 1.00 85.81 87 ALA A CA 1
ATOM 622 C C . ALA A 1 87 ? 1.695 -1.600 -8.833 1.00 85.81 87 ALA A C 1
ATOM 624 O O . ALA A 1 87 ? 2.592 -1.483 -9.664 1.00 85.81 87 ALA A O 1
ATOM 625 N N . ALA A 1 88 ? 1.939 -2.009 -7.584 1.00 87.56 88 ALA A N 1
ATOM 626 C CA . ALA A 1 88 ? 3.277 -2.388 -7.129 1.00 87.56 88 ALA A CA 1
ATOM 627 C C . ALA A 1 88 ? 3.805 -3.632 -7.869 1.00 87.56 88 ALA A C 1
ATOM 629 O O . ALA A 1 88 ? 4.984 -3.696 -8.215 1.00 87.56 88 ALA A O 1
ATOM 630 N N . ALA A 1 89 ? 2.937 -4.608 -8.155 1.00 86.81 89 ALA A N 1
ATOM 631 C CA . ALA A 1 89 ? 3.328 -5.827 -8.859 1.00 86.81 89 ALA A CA 1
ATOM 632 C C . ALA A 1 89 ? 3.693 -5.538 -10.316 1.00 86.81 89 ALA A C 1
ATOM 634 O O . ALA A 1 89 ? 4.652 -6.107 -10.833 1.00 86.81 89 ALA A O 1
ATOM 635 N N . GLU A 1 90 ? 2.956 -4.640 -10.968 1.00 84.06 90 GLU A N 1
ATOM 636 C CA . GLU A 1 90 ? 3.284 -4.188 -12.317 1.00 84.06 90 GLU A CA 1
ATOM 637 C C . GLU A 1 90 ? 4.590 -3.387 -12.341 1.00 84.06 90 GLU A C 1
ATOM 639 O O . GLU A 1 90 ? 5.460 -3.669 -13.161 1.00 84.06 90 GLU A O 1
ATOM 644 N N . ALA A 1 91 ? 4.801 -2.483 -11.379 1.00 84.19 91 ALA A N 1
ATOM 645 C CA . ALA A 1 91 ? 6.057 -1.743 -11.274 1.00 84.19 91 ALA A CA 1
ATOM 646 C C . ALA A 1 91 ? 7.276 -2.680 -11.176 1.00 84.19 91 ALA A C 1
ATOM 648 O O . ALA A 1 91 ? 8.298 -2.427 -11.812 1.00 84.19 91 ALA A O 1
ATOM 649 N N . LEU A 1 92 ? 7.162 -3.797 -10.447 1.00 82.94 92 LEU A N 1
ATOM 650 C CA . LEU A 1 92 ? 8.205 -4.830 -10.374 1.00 82.94 92 LEU A CA 1
ATOM 651 C C . LEU A 1 92 ? 8.417 -5.587 -11.696 1.00 82.94 92 LEU A C 1
ATOM 653 O O . LEU A 1 92 ? 9.532 -6.033 -11.968 1.00 82.94 92 LEU A O 1
ATOM 657 N N . ARG A 1 93 ? 7.375 -5.752 -12.521 1.00 80.56 93 ARG A N 1
ATOM 658 C CA . ARG A 1 93 ? 7.484 -6.390 -13.845 1.00 80.56 93 ARG A CA 1
ATOM 659 C C . ARG A 1 93 ? 8.139 -5.472 -14.873 1.00 80.56 93 ARG A C 1
ATOM 661 O O . ARG A 1 93 ? 8.961 -5.933 -15.662 1.00 80.56 93 ARG A O 1
ATOM 668 N N . GLU A 1 94 ? 7.787 -4.190 -14.862 1.00 77.31 94 GLU A N 1
ATOM 669 C CA . GLU A 1 94 ? 8.232 -3.216 -15.864 1.00 77.31 94 GLU A CA 1
ATOM 670 C C . GLU A 1 94 ? 9.675 -2.729 -15.639 1.00 77.31 94 GLU A C 1
ATOM 672 O O . GLU A 1 94 ? 10.387 -2.420 -16.595 1.00 77.31 94 GLU A O 1
ATOM 677 N N . THR A 1 95 ? 10.167 -2.727 -14.396 1.00 68.50 95 THR A N 1
ATOM 678 C CA . THR A 1 95 ? 11.490 -2.177 -14.022 1.00 68.50 95 THR A CA 1
ATOM 679 C C . THR A 1 95 ? 12.688 -3.087 -14.331 1.00 68.50 95 THR A C 1
ATOM 681 O O . THR A 1 95 ? 13.775 -2.913 -13.781 1.00 68.50 95 THR A O 1
ATOM 684 N N . SER A 1 96 ? 12.541 -4.024 -15.272 1.00 61.06 96 SER A N 1
ATOM 685 C CA . SER A 1 96 ? 13.521 -5.069 -15.616 1.00 61.06 96 SER A CA 1
ATOM 686 C C . SER A 1 96 ? 14.928 -4.577 -16.025 1.00 61.06 96 SER A C 1
ATOM 688 O O . SER A 1 96 ? 15.821 -5.412 -16.175 1.00 61.06 96 SER A O 1
ATOM 690 N N . TRP A 1 97 ? 15.164 -3.273 -16.211 1.00 61.31 97 TRP A N 1
ATOM 691 C CA . TRP A 1 97 ? 16.407 -2.757 -16.808 1.00 61.31 97 TRP A CA 1
ATOM 692 C C . TRP A 1 97 ? 17.095 -1.636 -16.016 1.00 61.31 97 TRP A C 1
ATOM 694 O O . TRP A 1 97 ? 18.268 -1.371 -16.271 1.00 61.31 97 TRP A O 1
ATOM 704 N N . GLU A 1 98 ? 16.425 -1.006 -15.042 1.00 77.75 98 GLU A N 1
ATOM 705 C CA . GLU A 1 98 ? 16.991 0.118 -14.284 1.00 77.75 98 GLU A CA 1
ATOM 706 C C . GLU A 1 98 ? 17.083 -0.205 -12.777 1.00 77.75 98 GLU A C 1
ATOM 708 O O . GLU A 1 98 ? 16.049 -0.352 -12.121 1.00 77.75 98 GLU A O 1
ATOM 713 N N . PRO A 1 99 ? 18.297 -0.296 -12.195 1.00 79.38 99 PRO A N 1
ATOM 714 C CA . PRO A 1 99 ? 18.480 -0.675 -10.790 1.00 79.38 99 PRO A CA 1
ATOM 715 C C . PRO A 1 99 ? 17.788 0.264 -9.791 1.00 79.38 99 PRO A C 1
ATOM 717 O O . PRO A 1 99 ? 17.238 -0.201 -8.797 1.00 79.38 99 PRO A O 1
ATOM 720 N N . SER A 1 100 ? 17.793 1.574 -10.056 1.00 80.38 100 SER A N 1
ATOM 721 C CA . SER A 1 100 ? 17.134 2.598 -9.231 1.00 80.38 100 SER A CA 1
ATOM 722 C C . SER A 1 100 ? 15.618 2.446 -9.234 1.00 80.38 100 SER A C 1
ATOM 724 O O . SER A 1 100 ? 15.002 2.412 -8.170 1.00 80.38 100 SER A O 1
ATOM 726 N N . ALA A 1 101 ? 15.024 2.310 -10.420 1.00 79.81 101 ALA A N 1
ATOM 727 C CA . ALA A 1 101 ? 13.582 2.138 -10.559 1.00 79.81 101 ALA A CA 1
ATOM 728 C C . ALA A 1 101 ? 13.116 0.809 -9.944 1.00 79.81 101 ALA A C 1
ATOM 730 O O . ALA A 1 101 ? 12.078 0.753 -9.286 1.00 79.81 101 ALA A O 1
ATOM 731 N N . ARG A 1 102 ? 13.922 -0.250 -10.089 1.00 83.62 102 ARG A N 1
ATOM 732 C CA . ARG A 1 102 ? 13.668 -1.543 -9.451 1.00 83.62 102 ARG A CA 1
ATOM 733 C C . ARG A 1 102 ? 13.685 -1.448 -7.925 1.00 83.62 102 ARG A C 1
ATOM 735 O O . ARG A 1 102 ? 12.750 -1.926 -7.292 1.00 83.62 102 ARG A O 1
ATOM 742 N N . ALA A 1 103 ? 14.695 -0.804 -7.337 1.00 85.38 103 ALA A N 1
ATOM 743 C CA . ALA A 1 103 ? 14.765 -0.613 -5.887 1.00 85.38 103 ALA A CA 1
ATOM 744 C C . ALA A 1 103 ? 13.568 0.197 -5.352 1.00 85.38 103 ALA A C 1
ATOM 746 O O . ALA A 1 103 ? 13.031 -0.113 -4.290 1.00 85.38 103 ALA A O 1
ATOM 747 N N . GLU A 1 104 ? 13.105 1.207 -6.099 1.00 85.88 104 GLU A N 1
ATOM 748 C CA . GLU A 1 104 ? 11.889 1.953 -5.753 1.00 85.88 104 GLU A CA 1
ATOM 749 C C . GLU A 1 104 ? 10.637 1.058 -5.794 1.00 85.88 104 GLU A C 1
ATOM 751 O O . GLU A 1 104 ? 9.807 1.124 -4.886 1.00 85.88 104 GLU A O 1
ATOM 756 N N . ALA A 1 105 ? 10.509 0.192 -6.804 1.00 86.81 105 ALA A N 1
ATOM 757 C CA . ALA A 1 105 ? 9.399 -0.753 -6.920 1.00 86.81 105 ALA A CA 1
ATOM 758 C C . ALA A 1 105 ? 9.406 -1.827 -5.820 1.00 86.81 105 ALA A C 1
ATOM 760 O O . ALA A 1 105 ? 8.354 -2.144 -5.264 1.00 86.81 105 ALA A O 1
ATOM 761 N N . GLU A 1 106 ? 10.580 -2.340 -5.453 1.00 89.06 106 GLU A N 1
ATOM 762 C CA . GLU A 1 106 ? 10.757 -3.272 -4.333 1.00 89.06 106 GLU A CA 1
ATOM 763 C C . GLU A 1 106 ? 10.376 -2.614 -3.004 1.00 89.06 106 GLU A C 1
ATOM 765 O O . GLU A 1 106 ? 9.592 -3.173 -2.234 1.00 89.06 106 GLU A O 1
ATOM 770 N N . GLN A 1 107 ? 10.852 -1.390 -2.761 1.00 89.00 107 GLN A N 1
ATOM 771 C CA . GLN A 1 107 ? 10.495 -0.621 -1.571 1.00 89.00 107 GLN A CA 1
ATOM 772 C C . GLN A 1 107 ? 8.986 -0.357 -1.499 1.00 89.00 107 GLN A C 1
ATOM 774 O O . GLN A 1 107 ? 8.382 -0.462 -0.430 1.00 89.00 107 GLN A O 1
ATOM 779 N N . ALA A 1 108 ? 8.363 -0.022 -2.630 1.00 88.69 108 ALA A N 1
ATOM 780 C CA . ALA A 1 108 ? 6.927 0.188 -2.703 1.00 88.69 108 ALA A CA 1
ATOM 781 C C . ALA A 1 108 ? 6.149 -1.092 -2.385 1.00 88.69 108 ALA A C 1
ATOM 783 O O . ALA A 1 108 ? 5.224 -1.057 -1.577 1.00 88.69 108 ALA A O 1
ATOM 784 N N . ALA A 1 109 ? 6.548 -2.222 -2.971 1.00 90.38 109 ALA A N 1
ATOM 785 C CA . ALA A 1 109 ? 5.948 -3.523 -2.708 1.00 90.38 109 ALA A CA 1
ATOM 786 C C . ALA A 1 109 ? 6.038 -3.908 -1.224 1.00 90.38 109 ALA A C 1
ATOM 788 O O . ALA A 1 109 ? 5.032 -4.321 -0.646 1.00 90.38 109 ALA A O 1
ATOM 789 N N . TRP A 1 110 ? 7.195 -3.692 -0.589 1.00 92.00 110 TRP A N 1
ATOM 790 C CA . TRP A 1 110 ? 7.362 -3.876 0.854 1.00 92.00 110 TRP A CA 1
ATOM 791 C C . TRP A 1 110 ? 6.391 -3.020 1.664 1.00 92.00 110 TRP A C 1
ATOM 793 O O . TRP A 1 110 ? 5.703 -3.543 2.537 1.00 92.00 110 TRP A O 1
ATOM 803 N N . GLN A 1 111 ? 6.274 -1.731 1.339 1.00 92.38 111 GLN A N 1
ATOM 804 C CA . GLN A 1 111 ? 5.349 -0.827 2.028 1.00 92.38 111 GLN A CA 1
ATOM 805 C C . GLN A 1 111 ? 3.887 -1.250 1.866 1.00 92.38 111 GLN A C 1
ATOM 807 O O . GLN A 1 111 ? 3.108 -1.105 2.809 1.00 92.38 111 GLN A O 1
ATOM 812 N N . VAL A 1 112 ? 3.496 -1.785 0.703 1.00 92.00 112 VAL A N 1
ATOM 813 C CA . VAL A 1 112 ? 2.148 -2.338 0.517 1.00 92.00 112 VAL A CA 1
ATOM 814 C C . VAL A 1 112 ? 1.935 -3.553 1.418 1.00 92.00 112 VAL A C 1
ATOM 816 O O . VAL A 1 112 ? 0.930 -3.594 2.121 1.00 92.00 112 VAL A O 1
ATOM 819 N N . LEU A 1 113 ? 2.865 -4.511 1.439 1.00 91.88 113 LEU A N 1
ATOM 820 C CA . LEU A 1 113 ? 2.743 -5.715 2.269 1.00 91.88 113 LEU A CA 1
ATOM 821 C C . LEU A 1 113 ? 2.698 -5.386 3.765 1.00 91.88 113 LEU A C 1
ATOM 823 O O . LEU A 1 113 ? 1.782 -5.827 4.451 1.00 91.88 113 LEU A O 1
ATOM 827 N N . GLU A 1 114 ? 3.608 -4.540 4.247 1.00 93.19 114 GLU A N 1
ATOM 828 C CA . GLU A 1 114 ? 3.618 -4.085 5.642 1.00 93.19 114 GLU A CA 1
ATOM 829 C C . GLU A 1 114 ? 2.300 -3.388 6.010 1.00 93.19 114 GLU A C 1
ATOM 831 O O . GLU A 1 114 ? 1.739 -3.613 7.079 1.00 93.19 114 GLU A O 1
ATOM 836 N N . SER A 1 115 ? 1.753 -2.578 5.099 1.00 92.44 115 SER A N 1
ATOM 837 C CA . SER A 1 115 ? 0.465 -1.910 5.302 1.00 92.44 115 SER A CA 1
ATOM 838 C C . SER A 1 115 ? -0.702 -2.896 5.403 1.00 92.44 115 SER A C 1
ATOM 840 O O . SER A 1 115 ? -1.607 -2.678 6.209 1.00 92.44 115 SER A O 1
ATOM 842 N N . LEU A 1 116 ? -0.691 -3.975 4.612 1.00 91.44 116 LEU A N 1
ATOM 843 C CA . LEU A 1 116 ? -1.685 -5.047 4.709 1.00 91.44 116 LEU A CA 1
ATOM 844 C C . LEU A 1 116 ? -1.585 -5.768 6.053 1.00 91.44 116 LEU A C 1
ATOM 846 O O . LEU A 1 116 ? -2.618 -5.990 6.681 1.00 91.44 116 LEU A O 1
ATOM 850 N N . ASP A 1 117 ? -0.370 -6.062 6.517 1.00 91.50 117 ASP A N 1
ATOM 851 C CA . ASP A 1 117 ? -0.126 -6.739 7.794 1.00 91.50 117 ASP A CA 1
ATOM 852 C C . ASP A 1 117 ? -0.546 -5.860 8.985 1.00 91.50 117 ASP A C 1
ATOM 854 O O . ASP A 1 117 ? -1.270 -6.312 9.873 1.00 91.50 117 ASP A O 1
ATOM 858 N N . VAL A 1 118 ? -0.187 -4.568 8.979 1.00 92.38 118 VAL A N 1
ATOM 859 C CA . VAL A 1 118 ? -0.629 -3.580 9.987 1.00 92.38 118 VAL A CA 1
ATOM 860 C C . VAL A 1 118 ? -2.151 -3.496 10.043 1.00 92.38 118 VAL A C 1
ATOM 862 O O . VAL A 1 118 ? -2.746 -3.364 11.115 1.00 92.38 118 VAL A O 1
ATOM 865 N N . LEU A 1 119 ? -2.791 -3.570 8.880 1.00 91.25 119 LEU A N 1
ATOM 866 C CA . LEU A 1 119 ? -4.234 -3.587 8.767 1.00 91.25 119 LEU A CA 1
ATOM 867 C C . LEU A 1 119 ? -4.818 -4.995 8.876 1.00 91.25 119 LEU A C 1
ATOM 869 O O . LEU A 1 119 ? -6.017 -5.097 8.667 1.00 91.25 119 LEU A O 1
ATOM 873 N N . ALA A 1 120 ? -4.065 -6.053 9.188 1.00 91.38 120 ALA A N 1
ATOM 874 C CA . ALA A 1 120 ? -4.520 -7.450 9.208 1.00 91.38 120 ALA A CA 1
ATOM 875 C C . ALA A 1 120 ? -5.485 -7.790 8.047 1.00 91.38 120 ALA A C 1
ATOM 877 O O . ALA A 1 120 ? -6.646 -8.153 8.262 1.00 91.38 120 ALA A O 1
ATOM 878 N N . ILE A 1 121 ? -5.038 -7.520 6.816 1.00 87.50 121 ILE A N 1
ATOM 879 C CA . ILE A 1 121 ? -5.704 -7.881 5.559 1.00 87.50 121 ILE A CA 1
ATOM 880 C C . ILE A 1 121 ? -4.958 -9.097 4.993 1.00 87.50 121 ILE A C 1
ATOM 882 O O . ILE A 1 121 ? -4.024 -8.959 4.204 1.00 87.50 121 ILE A O 1
ATOM 886 N N . ASP A 1 122 ? -5.360 -10.291 5.422 1.00 79.62 122 ASP A N 1
ATOM 887 C CA . ASP A 1 122 ? -4.591 -11.520 5.181 1.00 79.62 122 ASP A CA 1
ATOM 888 C C . ASP A 1 122 ? -4.861 -12.167 3.806 1.00 79.62 122 ASP A C 1
ATOM 890 O O . ASP A 1 122 ? -3.973 -12.789 3.218 1.00 79.62 122 ASP A O 1
ATOM 894 N N . ASP A 1 123 ? -6.066 -11.970 3.258 1.00 79.19 123 ASP A N 1
ATOM 895 C CA . ASP A 1 123 ? -6.598 -12.726 2.112 1.00 79.19 123 ASP A CA 1
ATOM 896 C C . ASP A 1 123 ? -6.590 -11.957 0.777 1.00 79.19 123 ASP A C 1
ATOM 898 O O . ASP A 1 123 ? -7.437 -12.175 -0.093 1.00 79.19 123 ASP A O 1
ATOM 902 N N . LEU A 1 124 ? -5.640 -11.038 0.581 1.00 85.19 124 LEU A N 1
ATOM 903 C CA . LEU A 1 124 ? -5.550 -10.289 -0.674 1.00 85.19 124 LEU A CA 1
ATOM 904 C C . LEU A 1 124 ? -4.793 -11.089 -1.747 1.00 85.19 124 LEU A C 1
ATOM 906 O O . LEU A 1 124 ? -3.567 -11.204 -1.708 1.00 85.19 124 LEU A O 1
ATOM 910 N N . GLU A 1 125 ? -5.508 -11.625 -2.741 1.00 84.19 125 GLU A N 1
ATOM 911 C CA . GLU A 1 125 ? -4.898 -12.426 -3.816 1.00 84.19 125 GLU A CA 1
ATOM 912 C C . GLU A 1 125 ? -3.843 -11.644 -4.611 1.00 84.19 125 GLU A C 1
ATOM 914 O O . GLU A 1 125 ? -2.816 -12.204 -5.000 1.00 84.19 125 GLU A O 1
ATOM 919 N N . GLU A 1 126 ? -4.043 -10.338 -4.783 1.00 84.31 126 GLU A N 1
ATOM 920 C CA . GLU A 1 126 ? -3.125 -9.442 -5.493 1.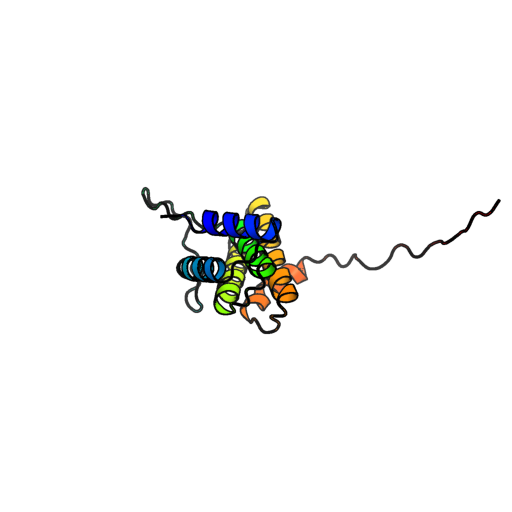00 84.31 126 GLU A CA 1
ATOM 921 C C . GLU A 1 126 ? -1.826 -9.165 -4.727 1.00 84.31 126 GLU A C 1
ATOM 923 O O . GLU A 1 126 ? -0.865 -8.673 -5.314 1.00 84.31 126 GLU A O 1
ATOM 928 N N . ALA A 1 127 ? -1.747 -9.534 -3.444 1.00 84.06 127 ALA A N 1
ATOM 929 C CA . ALA A 1 127 ? -0.500 -9.502 -2.686 1.00 84.06 127 ALA A CA 1
ATOM 930 C C . ALA A 1 127 ? 0.392 -10.727 -2.968 1.00 84.06 127 ALA A C 1
ATOM 932 O O . ALA A 1 127 ? 1.598 -10.676 -2.718 1.00 84.06 127 ALA A O 1
ATOM 933 N N . ARG A 1 128 ? -0.149 -11.827 -3.522 1.00 85.19 128 ARG A N 1
ATOM 934 C CA . ARG A 1 128 ? 0.633 -13.051 -3.799 1.00 85.19 128 ARG A CA 1
ATOM 935 C C . ARG A 1 128 ? 1.800 -12.819 -4.770 1.00 85.19 128 ARG A C 1
ATOM 937 O O . ARG A 1 128 ? 2.891 -13.304 -4.473 1.00 85.19 128 ARG A O 1
ATOM 944 N N . PRO A 1 129 ? 1.640 -12.095 -5.898 1.00 83.44 129 PRO A N 1
ATOM 945 C CA . PRO A 1 129 ? 2.757 -11.792 -6.790 1.00 83.44 129 PRO A CA 1
ATOM 946 C C . PRO A 1 129 ? 3.855 -10.970 -6.110 1.00 83.44 129 PRO A C 1
ATOM 948 O O . PRO A 1 129 ? 5.026 -11.226 -6.367 1.00 83.44 129 PRO A O 1
ATOM 951 N N . LEU A 1 130 ? 3.490 -10.036 -5.221 1.00 85.44 130 LEU A N 1
ATOM 952 C CA . LEU A 1 130 ? 4.446 -9.230 -4.454 1.00 85.44 130 LEU A CA 1
ATOM 953 C C . LEU A 1 130 ? 5.255 -10.093 -3.490 1.00 85.44 130 LEU A C 1
ATOM 955 O O . LEU A 1 130 ? 6.482 -10.057 -3.522 1.00 85.44 130 LEU A O 1
ATOM 959 N N . ARG A 1 131 ? 4.566 -10.914 -2.683 1.00 85.56 131 ARG A N 1
ATOM 960 C CA . ARG A 1 131 ? 5.207 -11.854 -1.752 1.00 85.56 131 ARG A CA 1
ATOM 961 C C . ARG A 1 131 ? 6.169 -12.764 -2.505 1.00 85.56 131 ARG A C 1
ATOM 963 O O . ARG A 1 131 ? 7.336 -12.833 -2.154 1.00 85.56 131 ARG A O 1
ATOM 970 N N . ARG A 1 132 ? 5.726 -13.341 -3.625 1.00 85.81 132 ARG A N 1
ATOM 971 C CA . ARG A 1 132 ? 6.580 -14.181 -4.469 1.00 85.81 132 ARG A CA 1
ATOM 972 C C . ARG A 1 132 ? 7.768 -13.416 -5.054 1.00 85.81 132 ARG A C 1
ATOM 974 O O . ARG A 1 132 ? 8.853 -13.966 -5.118 1.00 85.81 132 ARG A O 1
ATOM 981 N N . ALA A 1 133 ? 7.599 -12.180 -5.513 1.00 82.94 133 ALA A N 1
ATOM 982 C CA . ALA A 1 133 ? 8.711 -11.415 -6.077 1.00 82.94 133 ALA A CA 1
ATOM 983 C C . ALA A 1 133 ? 9.788 -11.092 -5.024 1.00 82.94 133 ALA A C 1
ATOM 985 O O . ALA A 1 133 ? 10.977 -11.144 -5.336 1.00 82.94 133 ALA A O 1
ATOM 986 N N . LEU A 1 134 ? 9.373 -10.817 -3.784 1.00 80.62 134 LEU A N 1
ATOM 987 C CA . LEU A 1 134 ? 10.259 -10.433 -2.682 1.00 80.62 134 LEU A CA 1
ATOM 988 C C . LEU A 1 134 ? 10.843 -11.636 -1.916 1.00 80.62 134 LEU A C 1
ATOM 990 O O . LEU A 1 134 ? 11.982 -11.572 -1.461 1.00 80.62 134 LEU A O 1
ATOM 994 N N . GLU A 1 135 ? 10.129 -12.762 -1.824 1.00 78.06 135 GLU A N 1
ATOM 995 C CA . GLU A 1 135 ? 10.619 -14.008 -1.205 1.00 78.06 135 GLU A CA 1
ATOM 996 C C . GLU A 1 135 ? 11.871 -14.554 -1.903 1.00 78.06 135 GLU A C 1
ATOM 998 O O . GLU A 1 135 ? 12.768 -15.082 -1.251 1.00 78.06 135 GLU A O 1
ATOM 1003 N N . PHE A 1 136 ? 11.982 -14.379 -3.223 1.00 59.69 136 PHE A N 1
ATOM 1004 C CA . PHE A 1 136 ? 13.163 -14.793 -3.990 1.00 59.69 136 PHE A CA 1
ATOM 1005 C C . PHE A 1 136 ? 14.372 -13.854 -3.818 1.00 59.69 136 PHE A C 1
ATOM 1007 O O . PHE A 1 136 ? 15.430 -14.116 -4.390 1.00 59.69 136 PHE A O 1
ATOM 1014 N N . GLN A 1 137 ? 14.232 -12.775 -3.042 1.00 54.28 137 GLN A N 1
ATOM 1015 C CA . GLN A 1 137 ? 15.296 -11.813 -2.751 1.00 54.28 137 GLN A CA 1
ATOM 1016 C C . GLN A 1 137 ? 15.723 -11.776 -1.286 1.00 54.28 137 GLN A C 1
ATOM 1018 O O . GLN A 1 137 ? 16.704 -11.099 -0.982 1.00 54.28 137 GLN A O 1
ATOM 1023 N N . VAL A 1 138 ? 15.057 -12.502 -0.382 1.00 45.88 138 VAL A N 1
ATOM 1024 C CA . VAL A 1 138 ? 15.565 -12.657 0.985 1.00 45.88 138 VAL A CA 1
ATOM 1025 C C . VAL A 1 138 ? 16.850 -13.487 0.904 1.00 45.88 138 VAL A C 1
ATOM 1027 O O . VAL A 1 138 ? 16.784 -14.667 0.546 1.00 45.88 138 VAL A O 1
ATOM 1030 N N . PRO A 1 139 ? 18.037 -12.929 1.211 1.00 40.50 139 PRO A N 1
ATOM 1031 C CA . PRO A 1 139 ? 19.201 -13.771 1.386 1.00 40.50 139 PRO A CA 1
ATOM 1032 C C . PRO A 1 139 ? 18.911 -14.692 2.574 1.00 40.50 139 PRO A C 1
ATOM 1034 O O . PRO A 1 139 ? 18.578 -14.229 3.665 1.00 40.50 139 PRO A O 1
ATOM 1037 N N . LEU A 1 140 ? 19.040 -16.002 2.365 1.00 41.09 140 LEU A N 1
ATOM 1038 C CA . LEU A 1 140 ? 19.248 -16.975 3.437 1.00 41.09 140 LEU A CA 1
ATOM 1039 C C . LEU A 1 140 ? 20.483 -16.528 4.240 1.00 41.09 140 LEU A C 1
ATOM 1041 O O . LEU A 1 140 ? 21.609 -16.872 3.893 1.00 41.09 140 LEU A O 1
ATOM 1045 N N . GLY A 1 141 ? 20.285 -15.669 5.240 1.00 39.34 141 GLY A N 1
ATOM 1046 C CA . GLY A 1 141 ? 21.382 -14.989 5.931 1.00 39.34 141 GLY A CA 1
ATOM 1047 C C . GLY A 1 141 ? 20.963 -14.144 7.133 1.00 39.34 141 GLY A C 1
ATOM 1048 O O . GLY A 1 141 ? 21.666 -13.198 7.470 1.00 39.34 141 GLY A O 1
ATOM 1049 N N . ALA A 1 142 ? 19.834 -14.459 7.773 1.00 40.84 142 ALA A N 1
ATOM 1050 C CA . ALA A 1 142 ? 19.453 -13.891 9.072 1.00 40.84 142 ALA A CA 1
ATOM 1051 C C . ALA A 1 142 ? 19.259 -14.982 10.140 1.00 40.84 142 ALA A C 1
ATOM 1053 O O . ALA A 1 142 ? 18.452 -14.830 11.050 1.00 40.84 142 ALA A O 1
ATOM 1054 N N . GLU A 1 143 ? 20.008 -16.080 10.031 1.00 48.50 143 GLU A N 1
ATOM 1055 C CA . GLU A 1 143 ? 20.192 -17.032 11.125 1.00 48.50 143 GLU A CA 1
ATOM 1056 C C . GLU A 1 143 ? 21.640 -16.896 11.630 1.00 48.50 143 GLU A C 1
ATOM 1058 O O . GLU A 1 143 ? 22.583 -16.916 10.843 1.00 48.50 143 GLU A O 1
ATOM 1063 N N . GLU A 1 144 ? 21.764 -16.765 12.954 1.00 47.94 144 GLU A N 1
ATOM 1064 C CA . GLU A 1 144 ? 22.974 -16.806 13.793 1.00 47.94 144 GLU A CA 1
ATOM 1065 C C . GLU A 1 144 ? 23.851 -15.544 13.930 1.00 47.94 144 GLU A C 1
ATOM 1067 O O . GLU A 1 144 ? 24.648 -15.188 13.068 1.00 47.94 144 GLU A O 1
ATOM 1072 N N . GLY A 1 145 ? 23.819 -14.952 15.138 1.00 41.69 145 GLY A N 1
ATOM 1073 C CA . GLY A 1 145 ? 24.990 -14.245 15.669 1.00 41.69 145 GLY A CA 1
ATOM 1074 C C . GLY A 1 145 ? 24.748 -13.128 16.686 1.00 41.69 145 GLY A C 1
ATOM 1075 O O . GLY A 1 145 ? 25.051 -11.980 16.384 1.00 41.69 145 GLY A O 1
ATOM 1076 N N . SER A 1 146 ? 24.275 -13.445 17.900 1.00 44.81 146 SER A N 1
ATOM 1077 C CA . SER A 1 146 ? 24.862 -12.951 19.176 1.00 44.81 146 SER A CA 1
ATOM 1078 C C . SER A 1 146 ? 23.921 -13.152 20.367 1.00 44.81 146 SER A C 1
ATOM 1080 O O . SER A 1 146 ? 23.299 -12.230 20.891 1.00 44.81 146 SER A O 1
ATOM 1082 N N . ARG A 1 147 ? 23.881 -14.396 20.847 1.00 50.41 147 ARG A N 1
ATOM 1083 C CA . ARG A 1 147 ? 23.832 -14.681 22.284 1.00 50.41 147 ARG A CA 1
ATOM 1084 C C . ARG A 1 147 ? 25.282 -14.681 22.787 1.00 50.41 147 ARG A C 1
ATOM 1086 O O . ARG A 1 147 ? 25.994 -15.628 22.496 1.00 50.41 147 ARG A O 1
ATOM 1093 N N . SER A 1 148 ? 25.698 -13.623 23.477 1.00 45.31 148 SER A N 1
ATOM 1094 C CA . SER A 1 148 ? 26.808 -13.543 24.454 1.00 45.31 148 SER A CA 1
ATOM 1095 C C . SER A 1 148 ? 26.923 -12.060 24.825 1.00 45.31 148 SER A C 1
ATOM 1097 O O . SER A 1 148 ? 26.858 -11.213 23.949 1.00 45.31 148 SER A O 1
ATOM 1099 N N . GLU A 1 149 ? 27.052 -11.607 26.060 1.00 45.97 149 GLU A N 1
ATOM 1100 C CA . GLU A 1 149 ? 27.305 -12.271 27.325 1.00 45.97 149 GLU A CA 1
ATOM 1101 C C . GLU A 1 149 ? 26.937 -11.240 28.399 1.00 45.97 149 GLU A C 1
ATOM 1103 O O . GLU A 1 149 ? 27.386 -10.094 28.360 1.00 45.97 149 GLU A O 1
ATOM 1108 N N . VAL A 1 150 ? 26.084 -11.625 29.344 1.00 52.22 150 VAL A N 1
ATOM 1109 C CA . VAL A 1 150 ? 25.812 -10.828 30.539 1.00 52.22 150 VAL A CA 1
ATOM 1110 C C . VAL A 1 150 ? 26.941 -11.127 31.517 1.00 52.22 150 VAL A C 1
ATOM 1112 O O . VAL A 1 150 ? 26.846 -12.057 32.312 1.00 52.22 150 VAL A O 1
ATOM 1115 N N . ALA A 1 151 ? 28.028 -10.368 31.441 1.00 47.53 151 ALA A N 1
ATOM 1116 C CA . ALA A 1 151 ? 29.040 -10.347 32.487 1.00 47.53 151 ALA A CA 1
ATOM 1117 C C . ALA A 1 151 ? 28.871 -9.055 33.286 1.00 47.53 151 ALA A C 1
ATOM 1119 O O . ALA A 1 151 ? 29.299 -7.976 32.880 1.00 47.53 151 ALA A O 1
ATOM 1120 N N . GLY A 1 152 ? 28.191 -9.181 34.426 1.00 46.72 152 GLY A N 1
ATOM 1121 C CA . GLY A 1 152 ? 28.190 -8.154 35.452 1.00 46.72 152 GLY A CA 1
ATOM 1122 C C . GLY A 1 152 ? 29.618 -7.857 35.901 1.00 46.72 152 GLY A C 1
ATOM 1123 O O . GLY A 1 152 ? 30.408 -8.769 36.142 1.00 46.72 152 GLY A O 1
ATOM 1124 N N . HIS A 1 153 ? 29.935 -6.575 36.041 1.00 46.59 153 HIS A N 1
ATOM 1125 C CA . HIS A 1 153 ? 31.090 -6.144 36.808 1.00 46.59 153 HIS A CA 1
ATOM 1126 C C . HIS A 1 153 ? 30.585 -5.286 37.960 1.00 46.59 153 HIS A C 1
ATOM 1128 O O . HIS A 1 153 ? 30.199 -4.132 37.788 1.00 46.59 153 HIS A O 1
ATOM 1134 N N . ALA A 1 154 ? 30.518 -5.925 39.123 1.00 47.81 154 ALA A N 1
ATOM 1135 C CA . ALA A 1 154 ? 30.461 -5.273 40.412 1.00 47.81 154 ALA A CA 1
ATOM 1136 C C . ALA A 1 154 ? 31.898 -5.154 40.927 1.00 47.81 154 ALA A C 1
ATOM 1138 O O . ALA A 1 154 ? 32.555 -6.181 41.099 1.00 47.81 154 ALA A O 1
ATOM 1139 N N . ALA A 1 155 ? 32.349 -3.923 41.153 1.00 53.16 155 ALA A N 1
ATOM 1140 C CA . ALA A 1 155 ? 33.256 -3.502 42.223 1.00 53.16 155 ALA A CA 1
ATOM 1141 C C . ALA A 1 155 ? 33.387 -1.976 42.170 1.00 53.16 155 ALA A C 1
ATOM 1143 O O . ALA A 1 155 ? 33.818 -1.464 41.113 1.00 53.16 155 ALA A O 1
#

Radius of gyration: 18.78 Å; chains: 1; bounding box: 47×37×66 Å

Sequence (155 aa):
EIPSAHAVRVLQALSGAGVKDSALCGRVAQKLRVHLPTGGEAQLPHPLPLEGQEGAAWSAGDVGRAAAAFAAQGHRDLELFRGLASAAAEALRETSWEPSARAEAEQAAWQVLESLDVLAIDDLEEARPLRRALEFQVPLGAEEGSRSEVAGHAA

Secondary structure (DSSP, 8-state):
---HHHHHHHHHHHHHTT---HHHHHHHHHHHHTTSPPTT------S---TT----PPPHHHHHHHHHHHHHTT---HHHHHHHHHHHHHHHHHTTT-HHHHHHHHHHHHHHHHHHHHTT----GGGHHHHHHHHTTS-S--S------------

pLDDT: mean 74.59, std 18.45, range [32.78, 93.19]

Foldseek 3Di:
DQALLNLLVVLVVCLVVVHADVVSLVVSLVVVLVQFDQPDDPDRPDPDPPDPPPRPRQALLSLLSNLLSCLSNLNPDLRSLLRSLSVLLVQCVVCVDPPVSNVSSLNSLVSSVVSCVSNVVPPRPSNVSSCVVCVVVPPPPPDDDDDDDPDDDDD

Organism: Polarella glacialis (NCBI:txid89957)